Protein AF-A0A1X7N4S5-F1 (afdb_monomer)

Foldseek 3Di:
DDDDDDDDDDDPPPPPPPPPPPPPPQPFADQKFKAAPQQLVVLCVPQVDLVVDDDQKDKQAQVVSPPPPPDPPDPDDPPDPDDDGDRIHMYTSQLSNVSNVVSVPPPDHQVVIDMGGSNPRD

Organism: NCBI:txid536018

Secondary structure (DSSP, 8-state):
--------------------------TTB-SEEEE-HHHHHHHHHHHS-GGG--SSEEEEE-TTT----------------PPPPP-EEEEEHHHHHHHHHHHHSTT---SS-EEEE-TT--

Solvent-accessible surface area (backbone atoms only — not comparable to full-atom values): 7918 Å² total; per-residue (Å²): 135,88,79,90,80,83,81,81,80,80,80,80,78,81,76,77,76,78,71,73,76,75,74,66,84,50,91,40,61,54,47,49,49,32,37,23,58,59,50,49,56,44,45,50,74,74,57,63,52,66,87,78,55,73,70,69,58,43,82,46,78,41,77,86,35,67,71,74,76,70,84,70,88,64,74,86,64,88,66,73,90,72,68,75,59,63,39,68,44,34,34,40,53,44,30,50,55,44,49,50,53,53,73,70,42,93,81,65,74,28,83,83,40,32,77,47,80,34,70,86,38,106

Sequence (122 aa):
MTGIRHLALAAVAATAAFVPAARADCVICANSIVMNEDLADCFLQKYADPAAISGDMVAVDLSRCEKSRSVVLALPEPKAAFEEPDTKFLLSRGQVECLKDKLQSDEIDLDPSARIDLGACR

Nearest PDB structures (foldseek):
  1h5w-assembly1_A  TM=2.057E-01  e=7.166E+00  Salasvirus phi29

Mean predicted aligned error: 13.97 Å

Structure (mmCIF, N/CA/C/O backbone):
data_AF-A0A1X7N4S5-F1
#
_entry.id   AF-A0A1X7N4S5-F1
#
loop_
_atom_site.group_PDB
_atom_site.id
_atom_site.type_symbol
_atom_site.label_atom_id
_atom_site.label_alt_id
_atom_site.label_comp_id
_atom_site.label_asym_id
_atom_site.label_entity_id
_atom_site.label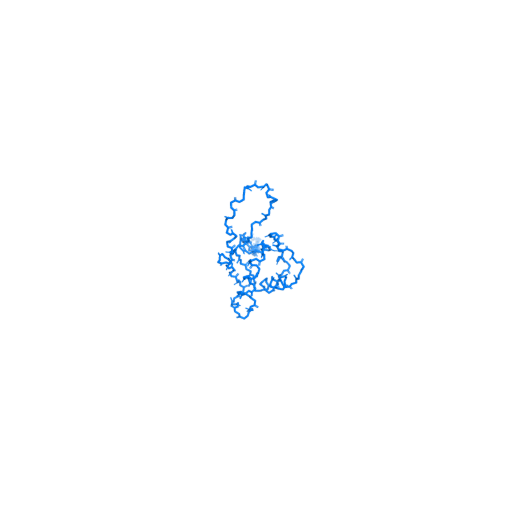_seq_id
_atom_site.pdbx_PDB_ins_code
_atom_site.Cartn_x
_atom_site.Cartn_y
_atom_site.Cartn_z
_atom_site.occupancy
_atom_site.B_iso_or_equiv
_atom_site.auth_seq_id
_atom_site.auth_comp_id
_atom_site.auth_asym_id
_atom_site.auth_atom_id
_atom_site.pdbx_PDB_model_num
ATOM 1 N N . MET A 1 1 ? 80.395 -21.038 -25.676 1.00 39.19 1 MET A N 1
ATOM 2 C CA . MET A 1 1 ? 79.459 -20.098 -26.321 1.00 39.19 1 MET A CA 1
ATOM 3 C C . MET A 1 1 ? 78.066 -20.374 -25.768 1.00 39.19 1 MET A C 1
ATOM 5 O O . MET A 1 1 ? 77.597 -21.497 -25.864 1.00 39.19 1 MET A O 1
ATOM 9 N N . THR A 1 2 ? 77.547 -19.370 -25.059 1.00 43.66 2 THR A N 1
ATOM 10 C CA . THR A 1 2 ? 76.156 -18.964 -24.751 1.00 43.66 2 THR A CA 1
ATOM 11 C C . THR A 1 2 ? 75.038 -19.704 -25.509 1.00 43.66 2 THR A C 1
ATOM 13 O O . THR A 1 2 ? 75.187 -19.960 -26.692 1.00 43.66 2 THR A O 1
ATOM 16 N N . GLY A 1 3 ? 73.854 -20.005 -24.968 1.00 45.59 3 GLY A N 1
ATOM 17 C CA . GLY A 1 3 ? 73.196 -19.617 -23.721 1.00 45.59 3 GLY A CA 1
ATOM 18 C C . GLY A 1 3 ? 71.769 -20.198 -23.698 1.00 45.59 3 GLY A C 1
ATOM 19 O O . GLY A 1 3 ? 71.146 -20.371 -24.744 1.00 45.59 3 GLY A O 1
ATOM 20 N N . ILE A 1 4 ? 71.268 -20.5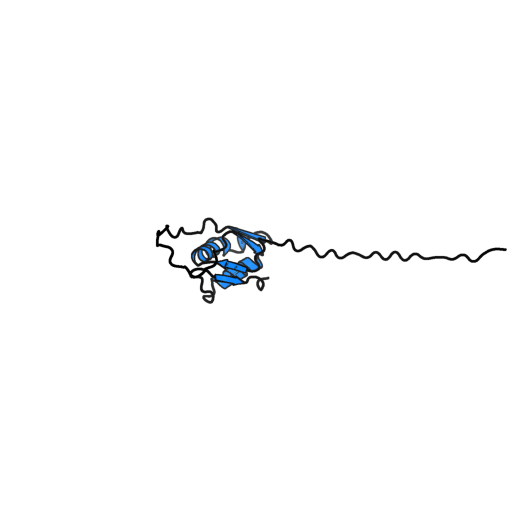29 -22.508 1.00 56.66 4 ILE A N 1
ATOM 21 C CA . ILE A 1 4 ? 69.926 -21.086 -22.293 1.00 56.66 4 ILE A CA 1
ATOM 22 C C . ILE A 1 4 ? 68.921 -19.929 -22.310 1.00 56.66 4 ILE A C 1
ATOM 24 O O . ILE A 1 4 ? 68.986 -19.024 -21.479 1.00 56.66 4 ILE A O 1
ATOM 28 N N . ARG A 1 5 ? 68.011 -19.928 -23.288 1.00 52.22 5 ARG A N 1
ATOM 29 C CA . ARG A 1 5 ? 66.931 -18.940 -23.402 1.00 52.22 5 ARG A CA 1
ATOM 30 C C . ARG A 1 5 ? 65.715 -19.425 -22.618 1.00 52.22 5 ARG A C 1
ATOM 32 O O . ARG A 1 5 ? 64.987 -20.302 -23.071 1.00 52.22 5 ARG A O 1
ATOM 39 N N . HIS A 1 6 ? 65.506 -18.835 -21.447 1.00 44.09 6 HIS A N 1
ATOM 40 C CA . HIS A 1 6 ? 64.269 -18.958 -20.683 1.00 44.09 6 HIS A CA 1
ATOM 41 C C . HIS A 1 6 ? 63.122 -18.270 -21.441 1.00 44.09 6 HIS A C 1
ATOM 43 O O . HIS A 1 6 ? 63.126 -17.053 -21.606 1.00 44.09 6 HIS A O 1
ATOM 49 N N . LEU A 1 7 ? 62.141 -19.046 -21.903 1.00 50.50 7 LEU A N 1
ATOM 50 C CA . LEU A 1 7 ? 60.847 -18.538 -22.363 1.00 50.50 7 LEU A CA 1
ATOM 51 C C . LEU A 1 7 ? 59.888 -18.556 -21.170 1.00 50.50 7 LEU A C 1
ATOM 53 O O . LEU A 1 7 ? 59.265 -19.569 -20.867 1.00 50.50 7 LEU A O 1
ATOM 57 N N . ALA A 1 8 ? 59.817 -17.432 -20.460 1.00 52.44 8 ALA A N 1
ATOM 58 C CA . ALA A 1 8 ? 58.791 -17.187 -19.459 1.00 52.44 8 ALA A CA 1
ATOM 59 C C . ALA A 1 8 ? 57.483 -16.820 -20.179 1.00 52.44 8 ALA A C 1
ATOM 61 O O . ALA A 1 8 ? 57.341 -15.706 -20.680 1.00 52.44 8 ALA A O 1
ATOM 62 N N . LEU A 1 9 ? 56.533 -17.756 -20.260 1.00 53.00 9 LEU A N 1
ATOM 63 C CA . LEU A 1 9 ? 55.149 -17.425 -20.601 1.00 53.00 9 LEU A CA 1
ATOM 64 C C . LEU A 1 9 ? 54.485 -16.806 -19.366 1.00 53.00 9 LEU A C 1
ATOM 66 O O . LEU A 1 9 ? 54.211 -17.492 -18.384 1.00 53.00 9 LEU A O 1
ATOM 70 N N . ALA A 1 10 ? 54.235 -15.500 -19.419 1.00 55.59 10 ALA A N 1
ATOM 71 C CA . ALA A 1 10 ? 53.422 -14.800 -18.436 1.00 55.59 10 ALA A CA 1
ATOM 72 C C . ALA A 1 10 ? 51.942 -15.170 -18.640 1.00 55.59 10 ALA A C 1
ATOM 74 O O . ALA A 1 10 ? 51.321 -14.768 -19.623 1.00 55.59 10 ALA A O 1
ATOM 75 N N . ALA A 1 11 ? 51.377 -15.944 -17.714 1.00 55.81 11 ALA A N 1
ATOM 76 C CA . ALA A 1 11 ? 49.940 -16.164 -17.630 1.00 55.81 11 ALA A CA 1
ATOM 77 C C . ALA A 1 11 ? 49.283 -14.912 -17.027 1.00 55.81 11 ALA A C 1
ATOM 79 O O . ALA A 1 11 ? 49.360 -14.676 -15.822 1.00 55.81 11 ALA A O 1
ATOM 80 N N . VAL A 1 12 ? 48.656 -14.086 -17.867 1.00 60.09 12 VAL A N 1
ATOM 81 C CA . VAL A 1 12 ? 47.808 -12.979 -17.407 1.00 60.09 12 VAL A CA 1
ATOM 82 C C . VAL A 1 12 ? 46.474 -13.577 -16.964 1.00 60.09 12 VAL A C 1
ATOM 84 O O . VAL A 1 12 ? 45.580 -13.811 -17.774 1.00 60.09 12 VAL A O 1
ATOM 87 N N . ALA A 1 13 ? 46.353 -13.875 -15.672 1.00 59.31 13 ALA A N 1
ATOM 88 C CA . ALA A 1 13 ? 45.076 -14.203 -15.057 1.00 59.31 13 ALA A CA 1
ATOM 89 C C . ALA A 1 13 ? 44.239 -12.919 -14.972 1.00 59.31 13 ALA A C 1
ATOM 91 O O . ALA A 1 13 ? 44.415 -12.106 -14.067 1.00 59.31 13 ALA A O 1
ATOM 92 N N . ALA A 1 14 ? 43.347 -12.715 -15.943 1.00 59.16 14 ALA A N 1
ATOM 93 C CA . ALA A 1 14 ? 42.305 -11.704 -15.855 1.00 59.16 14 ALA A CA 1
ATOM 94 C C . ALA A 1 14 ? 41.279 -12.162 -14.809 1.00 59.16 14 ALA A C 1
ATOM 96 O O . ALA A 1 14 ? 40.320 -12.869 -15.113 1.00 59.16 14 ALA A O 1
ATOM 97 N N . THR A 1 15 ? 41.507 -11.799 -13.550 1.00 60.25 15 THR A N 1
ATOM 98 C CA . THR A 1 15 ? 40.500 -11.899 -12.498 1.00 60.25 15 THR A CA 1
ATOM 99 C C . THR A 1 15 ? 39.389 -10.905 -12.817 1.00 60.25 15 THR A C 1
ATOM 101 O O . THR A 1 15 ? 39.473 -9.720 -12.502 1.00 60.25 15 THR A O 1
ATOM 104 N N . ALA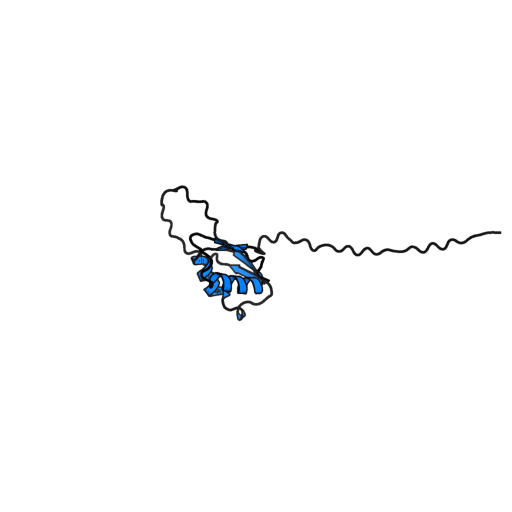 A 1 16 ? 38.335 -11.387 -13.478 1.00 57.38 16 ALA A N 1
ATOM 105 C CA . ALA A 1 16 ? 37.066 -10.681 -13.539 1.00 57.38 16 ALA A CA 1
ATOM 106 C C . ALA A 1 16 ? 36.554 -10.548 -12.101 1.00 57.38 16 ALA A C 1
ATOM 108 O O . ALA A 1 16 ? 36.025 -11.495 -11.518 1.00 57.38 16 ALA A O 1
ATOM 109 N N . ALA A 1 17 ? 36.790 -9.385 -11.497 1.00 51.66 17 ALA A N 1
ATOM 110 C CA . ALA A 1 17 ? 36.166 -9.022 -10.244 1.00 51.66 17 ALA A CA 1
ATOM 111 C C . ALA A 1 17 ? 34.657 -8.968 -10.501 1.00 51.66 17 ALA A C 1
ATOM 113 O O . ALA A 1 17 ? 34.152 -8.029 -11.114 1.00 51.66 17 ALA A O 1
ATOM 114 N N . PHE A 1 18 ? 33.941 -10.005 -10.066 1.00 54.97 18 PHE A N 1
ATOM 115 C CA . PHE A 1 18 ? 32.508 -9.915 -9.845 1.00 54.97 18 PHE A CA 1
ATOM 116 C C . PHE A 1 18 ? 32.317 -8.846 -8.777 1.00 54.97 18 PHE A C 1
ATOM 118 O O . PHE A 1 18 ? 32.488 -9.107 -7.589 1.00 54.97 18 PHE A O 1
ATOM 125 N N . VAL A 1 19 ? 32.040 -7.618 -9.206 1.00 57.22 19 VAL A N 1
ATOM 126 C CA . VAL A 1 19 ? 31.534 -6.590 -8.309 1.00 57.22 19 VAL A CA 1
ATOM 127 C C . VAL A 1 19 ? 30.143 -7.082 -7.915 1.00 57.22 19 VAL A C 1
ATOM 129 O O . VAL A 1 19 ? 29.281 -7.163 -8.796 1.00 57.22 19 VAL A O 1
ATOM 132 N N . PRO A 1 20 ? 29.888 -7.478 -6.652 1.00 50.56 20 PRO A N 1
ATOM 133 C CA . PRO A 1 20 ? 28.510 -7.621 -6.225 1.00 50.56 20 PRO A CA 1
ATOM 134 C C . PRO A 1 20 ? 27.896 -6.241 -6.437 1.00 50.56 20 PRO A C 1
ATOM 136 O O . PRO A 1 20 ? 28.427 -5.255 -5.924 1.00 50.56 20 PRO A O 1
ATOM 139 N N . ALA A 1 21 ? 26.845 -6.150 -7.255 1.00 50.59 21 ALA A N 1
ATOM 140 C CA . ALA A 1 21 ? 26.069 -4.927 -7.346 1.00 50.59 21 ALA A CA 1
ATOM 141 C C . ALA A 1 21 ? 25.729 -4.552 -5.907 1.00 50.59 21 ALA A C 1
ATOM 143 O O . ALA A 1 21 ? 25.047 -5.317 -5.219 1.00 50.59 21 ALA A O 1
ATOM 144 N N . ALA A 1 22 ? 26.313 -3.451 -5.427 1.00 45.22 22 ALA A N 1
ATOM 145 C CA . ALA A 1 22 ? 25.990 -2.913 -4.129 1.00 45.22 22 ALA A CA 1
ATOM 146 C C . ALA A 1 22 ? 24.469 -2.806 -4.127 1.00 45.22 22 ALA A C 1
ATOM 148 O O . ALA A 1 22 ? 23.895 -2.078 -4.941 1.00 45.22 22 ALA A O 1
ATOM 149 N N . ARG A 1 23 ? 23.816 -3.620 -3.293 1.00 46.22 23 ARG A N 1
ATOM 150 C CA . ARG A 1 23 ? 22.432 -3.374 -2.931 1.00 46.22 23 ARG A CA 1
ATOM 151 C C . ARG A 1 23 ? 22.499 -1.997 -2.309 1.00 46.22 23 ARG A C 1
ATOM 153 O O . ARG A 1 23 ? 22.975 -1.869 -1.188 1.00 46.22 23 ARG A O 1
ATOM 160 N N . ALA A 1 24 ? 22.153 -0.973 -3.085 1.00 42.69 24 ALA A N 1
ATOM 161 C CA . ALA A 1 24 ? 21.769 0.293 -2.506 1.00 42.69 24 ALA A CA 1
ATOM 162 C C . ALA A 1 24 ? 20.826 -0.090 -1.371 1.00 42.69 24 ALA A C 1
ATOM 164 O O . ALA A 1 24 ? 19.898 -0.870 -1.614 1.00 42.69 24 ALA A O 1
ATOM 165 N N . ASP A 1 25 ? 21.128 0.338 -0.149 1.00 41.81 25 ASP A N 1
ATOM 166 C CA . ASP A 1 25 ? 20.177 0.268 0.946 1.00 41.81 25 ASP A CA 1
ATOM 167 C C . ASP A 1 25 ? 18.939 1.001 0.445 1.00 41.81 25 ASP A C 1
ATOM 169 O O . ASP A 1 25 ? 18.881 2.230 0.376 1.00 41.81 25 ASP A O 1
ATOM 173 N N . CYS A 1 26 ? 18.014 0.226 -0.106 1.00 51.97 26 CYS A N 1
ATOM 174 C CA . CYS A 1 26 ? 16.915 0.755 -0.866 1.00 51.97 26 CYS A CA 1
ATOM 175 C C . CYS A 1 26 ? 15.883 1.112 0.184 1.00 51.97 26 CYS A C 1
ATOM 177 O O . CYS A 1 26 ? 15.014 0.313 0.507 1.00 51.97 26 CYS A O 1
ATOM 179 N N . VAL A 1 27 ? 16.018 2.322 0.726 1.00 47.09 27 VAL A N 1
ATOM 180 C CA . VAL A 1 27 ? 15.110 2.927 1.713 1.00 47.09 27 VAL A CA 1
ATOM 181 C C . VAL A 1 27 ? 13.646 2.866 1.244 1.00 47.09 27 VAL A C 1
ATOM 183 O O . VAL A 1 27 ? 12.736 3.009 2.047 1.00 47.09 27 VAL A O 1
ATOM 186 N N . ILE A 1 28 ? 13.412 2.615 -0.051 1.00 54.59 28 ILE A N 1
ATOM 187 C CA . ILE A 1 28 ? 12.097 2.598 -0.683 1.00 54.59 28 ILE A CA 1
ATOM 188 C C . ILE A 1 28 ? 11.761 1.231 -1.340 1.00 54.59 28 ILE A C 1
ATOM 190 O O . ILE A 1 28 ? 10.601 1.006 -1.662 1.00 54.59 28 ILE A O 1
ATOM 194 N N . CYS A 1 29 ? 12.696 0.277 -1.489 1.00 62.81 29 CYS A N 1
ATOM 195 C CA . CYS A 1 29 ? 12.359 -1.089 -1.938 1.00 62.81 29 CYS A CA 1
ATOM 196 C C . CYS A 1 29 ? 11.870 -1.881 -0.725 1.00 62.81 29 CYS A C 1
ATOM 198 O O . CYS A 1 29 ? 12.647 -2.553 -0.041 1.00 62.81 29 CYS A O 1
ATOM 200 N N . ALA A 1 30 ? 10.591 -1.740 -0.409 1.00 65.88 30 ALA A N 1
ATOM 201 C CA . ALA A 1 30 ? 10.047 -2.286 0.816 1.00 65.88 30 ALA A CA 1
ATOM 202 C C . ALA A 1 30 ? 9.944 -3.817 0.722 1.00 65.88 30 ALA A C 1
ATOM 204 O O . ALA A 1 30 ? 9.114 -4.362 -0.001 1.00 65.88 30 ALA A O 1
ATOM 205 N N . ASN A 1 31 ? 10.775 -4.527 1.491 1.00 85.62 31 ASN A N 1
ATOM 206 C CA . ASN A 1 31 ? 10.515 -5.937 1.807 1.00 85.62 31 ASN A CA 1
ATOM 207 C C . ASN A 1 31 ? 9.356 -6.074 2.796 1.00 85.62 31 ASN A C 1
ATOM 209 O O . ASN A 1 31 ? 8.832 -7.159 2.966 1.00 85.62 31 ASN A O 1
ATOM 213 N N . SER A 1 32 ? 8.957 -4.990 3.453 1.00 89.31 32 SER A N 1
ATOM 214 C CA . SER A 1 32 ? 7.774 -4.936 4.299 1.00 89.31 32 SER A CA 1
ATOM 215 C C . SER A 1 32 ? 7.288 -3.501 4.402 1.00 89.31 32 SER A C 1
ATOM 217 O O . SER A 1 32 ? 8.131 -2.603 4.412 1.00 89.31 32 SER A O 1
ATOM 219 N N . ILE A 1 33 ? 5.989 -3.307 4.570 1.00 91.56 33 ILE A N 1
ATOM 220 C CA . ILE A 1 33 ? 5.367 -1.994 4.778 1.00 91.56 33 ILE A CA 1
ATOM 221 C C . ILE A 1 33 ? 4.463 -2.024 6.003 1.00 91.56 33 ILE A C 1
ATOM 223 O O . ILE A 1 33 ? 3.953 -3.082 6.363 1.00 91.56 33 ILE A O 1
ATOM 227 N N . VAL A 1 34 ? 4.240 -0.876 6.620 1.00 92.75 34 VAL A N 1
ATOM 228 C CA . VAL A 1 34 ? 3.242 -0.676 7.667 1.00 92.75 34 VAL A CA 1
ATOM 229 C C . VAL A 1 34 ? 1.988 -0.105 7.019 1.00 92.75 34 VAL A C 1
ATOM 231 O O . VAL A 1 34 ? 2.048 0.893 6.307 1.00 92.75 34 VAL A O 1
ATOM 234 N N . MET A 1 35 ? 0.846 -0.742 7.237 1.00 91.94 35 MET A N 1
ATOM 235 C CA . MET A 1 35 ? -0.422 -0.395 6.600 1.00 91.94 35 MET A CA 1
ATOM 236 C C . MET A 1 35 ? -1.519 -0.281 7.654 1.00 91.94 35 MET A C 1
ATOM 238 O O . MET A 1 35 ? -1.455 -0.940 8.687 1.00 91.94 35 MET A O 1
ATOM 242 N N . ASN A 1 36 ? -2.536 0.530 7.382 1.00 93.00 36 ASN A N 1
ATOM 243 C CA . ASN A 1 36 ? -3.796 0.532 8.120 1.00 93.00 36 ASN A CA 1
ATOM 244 C C . ASN A 1 36 ? -4.972 0.381 7.143 1.00 93.00 36 ASN A C 1
ATOM 246 O O . ASN A 1 36 ? -4.774 0.382 5.926 1.00 93.00 36 ASN A O 1
ATOM 250 N N . GLU A 1 37 ? -6.191 0.289 7.668 1.00 92.25 37 GLU A N 1
ATOM 251 C CA . GLU A 1 37 ? -7.403 0.125 6.854 1.00 92.25 37 GLU A CA 1
ATOM 252 C C . GLU A 1 37 ? -7.588 1.252 5.821 1.00 92.25 37 GLU A C 1
ATOM 254 O O . GLU A 1 37 ? -7.821 0.989 4.643 1.00 92.25 37 GLU A O 1
ATOM 259 N N . ASP A 1 38 ? -7.403 2.517 6.221 1.00 91.38 38 ASP A N 1
ATOM 260 C CA . ASP A 1 38 ? -7.598 3.669 5.329 1.00 91.38 38 ASP A CA 1
ATOM 261 C C . ASP A 1 38 ? -6.628 3.664 4.134 1.00 91.38 38 ASP A C 1
ATOM 263 O O . ASP A 1 38 ? -7.008 3.970 2.996 1.00 91.38 38 ASP A O 1
ATOM 267 N N . LEU A 1 39 ? -5.361 3.328 4.385 1.00 93.31 39 LEU A N 1
ATOM 268 C CA . LEU A 1 39 ? -4.341 3.245 3.347 1.00 93.31 39 LEU A CA 1
ATOM 269 C C . LEU A 1 39 ? -4.532 1.996 2.476 1.00 93.31 39 LEU A C 1
ATOM 271 O O . LEU A 1 39 ? -4.349 2.096 1.260 1.00 93.31 39 LEU A O 1
ATOM 275 N N . ALA A 1 40 ? -4.961 0.867 3.050 1.00 94.00 40 ALA A N 1
ATOM 276 C CA . ALA A 1 40 ? -5.276 -0.357 2.313 1.00 94.00 40 ALA A CA 1
ATOM 277 C C . ALA A 1 40 ? -6.424 -0.140 1.317 1.00 94.00 40 ALA A C 1
ATOM 279 O O . ALA A 1 40 ? -6.273 -0.423 0.126 1.00 94.00 40 ALA A O 1
ATOM 280 N N . ASP A 1 41 ? -7.526 0.467 1.761 1.00 93.06 41 ASP A N 1
ATOM 281 C CA . ASP A 1 41 ? -8.657 0.822 0.900 1.00 93.06 41 ASP A CA 1
ATOM 282 C C . ASP A 1 41 ? -8.232 1.740 -0.248 1.00 93.06 41 ASP A C 1
ATOM 284 O O . ASP A 1 41 ? -8.665 1.592 -1.396 1.00 93.06 41 ASP A O 1
ATOM 288 N N . CYS A 1 42 ? -7.384 2.728 0.042 1.00 92.69 42 CYS A N 1
ATOM 289 C CA . CYS A 1 42 ? -6.908 3.647 -0.983 1.00 92.69 42 CYS A CA 1
ATOM 290 C C . CYS A 1 42 ? -5.949 2.973 -1.966 1.00 92.69 42 CYS A C 1
ATOM 292 O O . CYS A 1 42 ? -5.971 3.279 -3.162 1.00 92.69 42 CYS A O 1
ATOM 294 N N . PHE A 1 43 ? -5.114 2.056 -1.473 1.00 93.56 43 PHE A N 1
ATOM 295 C CA . PHE A 1 43 ? -4.234 1.255 -2.306 1.00 93.56 43 PHE A CA 1
ATOM 296 C C . PHE A 1 43 ? -5.049 0.408 -3.286 1.00 93.56 43 PHE A C 1
ATOM 298 O O . PHE A 1 43 ? -4.817 0.489 -4.492 1.00 93.56 43 PHE A O 1
ATOM 305 N N . LEU A 1 44 ? -6.054 -0.325 -2.800 1.00 93.38 44 LEU A N 1
ATOM 306 C CA . LEU A 1 44 ? -6.925 -1.147 -3.642 1.00 93.38 44 LEU A CA 1
ATOM 307 C C . LEU A 1 44 ? -7.691 -0.296 -4.666 1.00 93.38 44 LEU A C 1
ATOM 309 O O . LEU A 1 44 ? -7.796 -0.675 -5.826 1.00 93.38 44 LEU A O 1
ATOM 313 N N . GLN A 1 45 ? -8.149 0.903 -4.309 1.00 91.00 45 GLN A N 1
ATOM 314 C CA . GLN A 1 45 ? -8.814 1.786 -5.277 1.00 91.00 45 GLN A CA 1
ATOM 315 C C . GLN A 1 45 ? -7.886 2.301 -6.387 1.00 91.00 45 GLN A C 1
ATOM 317 O O . GLN A 1 45 ? -8.332 2.489 -7.518 1.00 91.00 45 GLN A O 1
ATOM 322 N N . LYS A 1 46 ? -6.612 2.569 -6.077 1.00 89.12 46 LYS A N 1
ATOM 323 C CA . LYS A 1 46 ? -5.665 3.189 -7.020 1.00 89.12 46 LYS A CA 1
ATOM 324 C C . LYS A 1 46 ? -4.845 2.191 -7.832 1.00 89.12 46 LYS A C 1
ATOM 326 O O . LYS A 1 46 ? -4.472 2.511 -8.957 1.00 89.12 46 LYS A O 1
ATOM 331 N N . TYR A 1 47 ? -4.536 1.030 -7.260 1.00 88.88 47 TYR A N 1
ATOM 332 C CA . TYR A 1 47 ? -3.549 0.091 -7.802 1.00 88.88 47 TYR A CA 1
ATOM 333 C C . TYR A 1 47 ? -4.103 -1.326 -8.021 1.00 88.88 47 TYR A C 1
ATOM 335 O O . TYR A 1 47 ? -3.344 -2.202 -8.425 1.00 88.88 47 TYR A O 1
ATOM 343 N N . ALA A 1 48 ? -5.402 -1.585 -7.799 1.00 76.69 48 ALA A N 1
ATOM 344 C CA . ALA A 1 48 ? -5.968 -2.920 -8.040 1.00 76.69 48 ALA A CA 1
ATOM 345 C C . ALA A 1 48 ? -6.026 -3.326 -9.519 1.00 76.69 48 ALA A C 1
ATOM 347 O O . ALA A 1 48 ? -6.194 -4.514 -9.794 1.00 76.69 48 ALA A O 1
ATOM 348 N N . ASP A 1 49 ? -5.894 -2.383 -10.458 1.00 76.88 49 ASP A N 1
ATOM 349 C CA . ASP A 1 49 ? -5.782 -2.701 -11.881 1.00 76.88 49 ASP A CA 1
ATOM 350 C C . ASP A 1 49 ? -4.302 -2.859 -12.287 1.00 76.88 49 ASP A C 1
ATOM 352 O O . ASP A 1 49 ? -3.611 -1.855 -12.490 1.00 76.88 49 ASP A O 1
ATOM 356 N N . PRO A 1 50 ? -3.790 -4.094 -12.450 1.00 62.38 50 PRO A N 1
ATOM 357 C CA . PRO A 1 50 ? -2.406 -4.323 -12.855 1.00 62.38 50 PRO A CA 1
ATOM 358 C C . PRO A 1 50 ? -2.111 -3.807 -14.272 1.00 62.38 50 PRO A C 1
ATOM 360 O O . PRO A 1 50 ? -0.951 -3.533 -14.585 1.00 62.38 50 PRO A O 1
ATOM 363 N N . ALA A 1 51 ? -3.127 -3.615 -15.126 1.00 66.19 51 ALA A N 1
ATOM 364 C CA . ALA A 1 51 ? -2.945 -3.026 -16.453 1.00 66.19 51 ALA A CA 1
ATOM 365 C C . ALA A 1 51 ? -2.650 -1.518 -16.388 1.00 66.19 51 ALA A C 1
ATOM 367 O O . ALA A 1 51 ? -1.994 -0.980 -17.283 1.00 66.19 51 ALA A O 1
ATOM 368 N N . ALA A 1 52 ? -3.071 -0.844 -15.313 1.00 66.31 52 ALA A N 1
ATOM 369 C CA . ALA A 1 52 ? -2.739 0.555 -15.051 1.00 66.31 52 ALA A CA 1
ATOM 370 C C . ALA A 1 52 ? -1.283 0.741 -14.579 1.00 66.31 52 ALA A C 1
ATOM 372 O O . ALA A 1 52 ? -0.786 1.866 -14.503 1.00 66.31 52 ALA A O 1
ATOM 373 N N . ILE A 1 53 ? -0.578 -0.356 -14.284 1.00 73.25 53 ILE A N 1
ATOM 374 C CA . ILE A 1 53 ? 0.771 -0.354 -13.729 1.00 73.25 53 ILE A CA 1
ATOM 375 C C . ILE A 1 53 ? 1.797 -0.629 -14.835 1.00 73.25 53 ILE A C 1
ATOM 377 O O . ILE A 1 53 ? 2.139 -1.773 -15.154 1.00 73.25 53 ILE A O 1
ATOM 381 N N . SER A 1 54 ? 2.344 0.439 -15.413 1.00 67.56 54 SER A N 1
ATOM 382 C CA . SER A 1 54 ? 3.430 0.361 -16.397 1.00 67.56 54 SER A CA 1
ATOM 383 C C . SER A 1 54 ? 4.813 0.317 -15.736 1.00 67.56 54 SER A C 1
ATOM 385 O O . SER A 1 54 ? 5.081 1.104 -14.833 1.00 67.56 54 SER A O 1
ATOM 387 N N . GLY A 1 55 ? 5.718 -0.523 -16.250 1.00 75.19 55 GLY A N 1
ATOM 388 C CA . GLY A 1 55 ? 7.104 -0.639 -15.766 1.00 75.19 55 GLY A CA 1
ATOM 389 C C . GLY A 1 55 ? 7.319 -1.745 -14.728 1.00 75.19 55 GLY A C 1
ATOM 390 O O . GLY A 1 55 ? 6.365 -2.383 -14.289 1.00 75.19 55 GLY A O 1
ATOM 391 N N . ASP A 1 56 ? 8.581 -2.010 -14.386 1.00 80.75 56 ASP A N 1
ATOM 392 C CA . ASP A 1 56 ? 8.963 -3.094 -13.462 1.00 80.75 56 ASP A CA 1
ATOM 393 C C . ASP A 1 56 ? 8.870 -2.682 -11.985 1.00 80.75 56 ASP A C 1
ATOM 395 O O . ASP A 1 56 ? 8.787 -3.537 -11.104 1.00 80.75 56 ASP A O 1
ATOM 399 N N . MET A 1 57 ? 8.854 -1.371 -11.727 1.00 85.25 57 MET A N 1
ATOM 400 C CA . MET A 1 57 ? 8.777 -0.750 -10.407 1.00 85.25 57 MET A CA 1
ATOM 401 C C . MET A 1 57 ? 7.639 0.269 -10.368 1.00 85.25 57 MET A C 1
ATOM 403 O O . MET A 1 57 ? 7.420 1.008 -11.327 1.00 85.25 57 MET A O 1
ATOM 407 N N . VAL A 1 58 ? 6.957 0.340 -9.230 1.00 87.25 58 VAL A N 1
ATOM 408 C CA . VAL A 1 58 ? 5.742 1.123 -9.011 1.00 87.25 58 VAL A CA 1
ATOM 409 C C . VAL A 1 58 ? 5.955 2.031 -7.816 1.00 87.25 58 VAL A C 1
ATOM 411 O O . VAL A 1 58 ? 6.173 1.550 -6.705 1.00 87.25 58 VAL A O 1
ATOM 414 N N . ALA A 1 59 ? 5.897 3.343 -8.042 1.00 89.56 59 ALA A N 1
ATOM 415 C CA . ALA A 1 59 ? 5.906 4.334 -6.972 1.00 89.56 59 ALA A CA 1
ATOM 416 C C . ALA A 1 59 ? 4.503 4.455 -6.386 1.00 89.56 59 ALA A C 1
ATOM 418 O O . ALA A 1 59 ? 3.596 4.986 -7.027 1.00 89.56 59 ALA A O 1
ATOM 419 N N . VAL A 1 60 ? 4.339 3.954 -5.168 1.00 89.50 60 VAL A N 1
ATOM 420 C CA . VAL A 1 60 ? 3.082 4.010 -4.436 1.00 89.50 60 VAL A CA 1
ATOM 421 C C . VAL A 1 60 ? 3.092 5.265 -3.569 1.00 89.50 60 VAL A C 1
ATOM 423 O O . VAL A 1 60 ? 3.918 5.396 -2.669 1.00 89.50 60 VAL A O 1
ATOM 426 N N . ASP A 1 61 ? 2.183 6.201 -3.856 1.00 91.19 61 ASP A N 1
ATOM 427 C CA . ASP A 1 61 ? 1.942 7.397 -3.038 1.00 91.19 61 ASP A CA 1
ATOM 428 C C . ASP A 1 61 ? 0.506 7.401 -2.486 1.00 91.19 61 ASP A C 1
ATOM 430 O O . ASP A 1 61 ? -0.483 7.598 -3.210 1.00 91.19 61 ASP A O 1
ATOM 434 N N . LEU A 1 62 ? 0.414 7.189 -1.176 1.00 91.12 62 LEU A N 1
ATOM 435 C CA . LEU A 1 62 ? -0.804 7.199 -0.376 1.00 91.12 62 LEU A CA 1
ATOM 436 C C . LEU A 1 62 ? -0.892 8.424 0.548 1.00 91.12 62 LEU A C 1
ATOM 438 O O . LEU A 1 62 ? -1.821 8.524 1.338 1.00 91.12 62 LEU A O 1
ATOM 442 N N . SER A 1 63 ? -0.009 9.418 0.420 1.00 88.75 63 SER A N 1
ATOM 443 C CA . SER A 1 63 ? -0.037 10.633 1.262 1.00 88.75 63 SER A CA 1
ATOM 444 C C . SER A 1 63 ? -1.317 11.469 1.121 1.00 88.75 63 SER A C 1
ATOM 446 O O . SER A 1 63 ? -1.609 12.339 1.933 1.00 88.75 63 SER A O 1
ATOM 448 N N . ARG A 1 64 ? -2.105 11.223 0.067 1.00 85.75 64 ARG A N 1
ATOM 449 C CA . ARG A 1 64 ? -3.435 11.824 -0.146 1.00 85.75 64 ARG A CA 1
ATOM 450 C C . ARG A 1 64 ? -4.589 10.953 0.358 1.00 85.75 64 ARG A C 1
ATOM 452 O O . ARG A 1 64 ? -5.739 11.338 0.186 1.00 85.75 64 ARG A O 1
ATOM 459 N N . CYS A 1 65 ? -4.280 9.774 0.885 1.00 85.25 65 CYS A N 1
ATOM 460 C CA . CYS A 1 65 ? -5.231 8.769 1.345 1.00 85.25 65 CYS A CA 1
ATOM 461 C C . CYS A 1 65 ? -5.411 8.777 2.858 1.00 85.25 65 CYS A C 1
ATOM 463 O O . CYS A 1 65 ? -6.375 8.192 3.339 1.00 85.25 65 CYS A O 1
ATOM 465 N N . GLU A 1 66 ? -4.505 9.424 3.595 1.00 70.31 66 GLU A N 1
ATOM 466 C CA . GLU A 1 66 ? -4.668 9.631 5.026 1.00 70.31 66 GLU A CA 1
ATOM 467 C C . GLU A 1 66 ? -5.975 10.386 5.255 1.00 70.31 66 GLU A C 1
ATOM 469 O O . GLU A 1 66 ? -6.075 11.600 5.046 1.00 70.31 66 GLU A O 1
ATOM 474 N N . LYS A 1 67 ? -7.014 9.658 5.671 1.00 66.38 67 LYS A N 1
ATOM 475 C CA . LYS A 1 67 ? -8.166 10.302 6.270 1.00 66.38 67 LYS A CA 1
ATOM 476 C C . LYS A 1 67 ? -7.637 10.868 7.567 1.00 66.38 67 LYS A C 1
ATOM 478 O O . LYS A 1 67 ? -7.204 10.135 8.455 1.00 66.38 67 LYS A O 1
ATOM 483 N N . SER A 1 68 ? -7.618 12.190 7.654 1.00 52.44 68 SER A N 1
ATOM 484 C CA . SER A 1 68 ? -7.369 12.868 8.908 1.00 52.44 68 SER A CA 1
ATOM 485 C C . SER A 1 68 ? -8.359 12.288 9.912 1.00 52.44 68 SER A C 1
ATOM 487 O O . SER A 1 68 ? -9.552 12.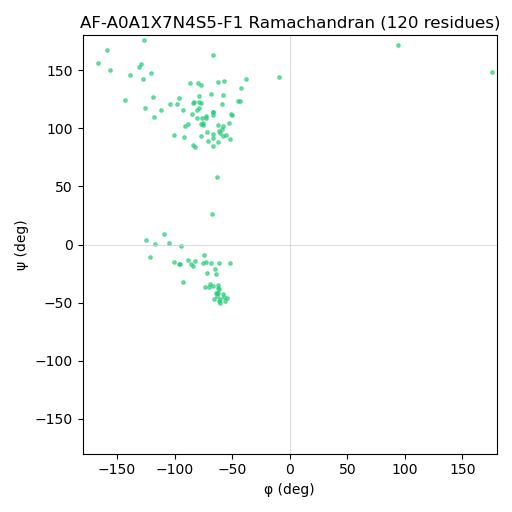599 9.874 1.00 52.44 68 SER A O 1
ATOM 489 N N . ARG A 1 69 ? -7.878 11.427 10.823 1.00 55.62 69 ARG A N 1
ATOM 490 C CA . ARG A 1 69 ? -8.544 11.244 12.109 1.00 55.62 69 ARG A CA 1
ATOM 491 C C . ARG A 1 69 ? -8.545 12.649 12.692 1.00 55.62 69 ARG A C 1
ATOM 493 O O . ARG A 1 69 ? -7.521 13.115 13.186 1.00 55.62 69 ARG A O 1
ATOM 500 N N . SER A 1 70 ? -9.642 13.376 12.449 1.00 43.03 70 SER A N 1
ATOM 501 C CA . SER A 1 70 ? -9.845 14.751 12.890 1.00 43.03 70 SER A CA 1
ATOM 502 C C . SER A 1 70 ? -9.354 14.801 14.314 1.00 43.03 70 SER A C 1
ATOM 504 O O . SER A 1 70 ? -9.759 13.946 15.097 1.00 43.03 70 SER A O 1
ATOM 506 N N . VAL A 1 71 ? -8.412 15.703 14.584 1.00 47.97 71 VAL A N 1
ATOM 507 C CA . VAL A 1 71 ? -7.697 15.804 15.852 1.00 47.97 71 VAL A CA 1
ATOM 508 C C . VAL A 1 71 ? -8.720 15.852 16.985 1.00 47.97 71 VAL A C 1
ATOM 510 O O . VAL A 1 71 ? -9.199 16.914 17.371 1.00 47.97 71 VAL A O 1
ATOM 513 N N . VAL A 1 72 ? -9.082 14.691 17.525 1.00 50.81 72 VAL A N 1
ATOM 514 C CA . VAL A 1 72 ? -9.671 14.613 18.843 1.00 50.81 72 VAL A CA 1
ATOM 515 C C . VAL A 1 72 ? -8.465 14.837 19.729 1.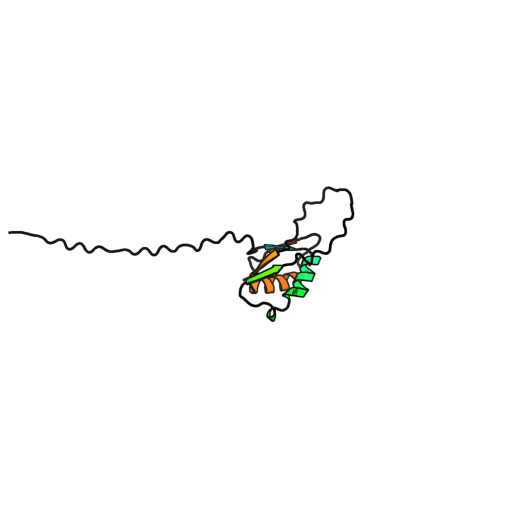00 50.81 72 VAL A C 1
ATOM 517 O O . VAL A 1 72 ? -7.602 13.968 19.846 1.00 50.81 72 VAL A O 1
ATOM 520 N N . LEU A 1 73 ? -8.372 16.044 20.287 1.00 48.50 73 LEU A N 1
ATOM 521 C CA . LEU A 1 73 ? -7.498 16.387 21.405 1.00 48.50 73 LEU A CA 1
ATOM 522 C C . LEU A 1 73 ? -7.926 15.560 22.634 1.00 48.50 73 LEU A C 1
ATOM 524 O O . LEU A 1 73 ? -8.334 16.101 23.655 1.00 48.50 73 LEU A O 1
ATOM 528 N N . ALA A 1 74 ? -7.914 14.234 22.522 1.00 54.69 74 ALA A N 1
ATOM 529 C CA . ALA A 1 74 ? -7.943 13.348 23.660 1.00 54.69 74 ALA A CA 1
ATOM 530 C C . ALA A 1 74 ? -6.516 13.335 24.201 1.00 54.69 74 ALA A C 1
ATOM 532 O O . ALA A 1 74 ? -5.559 13.076 23.467 1.00 54.69 74 ALA A O 1
ATOM 533 N N . LEU A 1 75 ? -6.405 13.708 25.474 1.00 54.91 75 LEU A N 1
ATOM 534 C CA . LEU A 1 75 ? -5.197 13.650 26.289 1.00 54.91 75 LEU A CA 1
ATOM 535 C C . LEU A 1 75 ? -4.387 12.383 25.965 1.00 54.91 75 LEU A C 1
ATOM 537 O O . LEU A 1 75 ? -4.997 11.337 25.733 1.00 54.91 75 LEU A O 1
ATOM 541 N N . PRO A 1 76 ? -3.043 12.447 25.947 1.00 51.84 76 PRO A N 1
ATOM 542 C CA . PRO A 1 76 ? -2.230 11.276 25.680 1.00 51.84 76 PRO A CA 1
ATOM 543 C C . PRO A 1 76 ? -2.396 10.288 26.837 1.00 51.84 76 PRO A C 1
ATOM 545 O O . PRO A 1 76 ? -1.671 10.332 27.828 1.00 51.84 76 PRO A O 1
ATOM 548 N N . GLU A 1 77 ? -3.354 9.374 26.711 1.00 58.41 77 GLU A N 1
ATOM 549 C CA . GLU A 1 77 ? -3.176 8.052 27.286 1.00 58.41 77 GLU A CA 1
ATOM 550 C C . GLU A 1 77 ? -1.888 7.484 26.675 1.00 58.41 77 GLU A C 1
ATOM 552 O O . GLU A 1 77 ? -1.617 7.752 25.496 1.00 58.41 77 GLU A O 1
ATOM 557 N N . PRO A 1 78 ? -1.050 6.772 27.447 1.00 56.56 78 PRO A N 1
ATOM 558 C CA . PRO A 1 78 ? 0.131 6.116 26.911 1.00 56.56 78 PRO A CA 1
ATOM 559 C C . PRO A 1 78 ? -0.338 5.076 25.893 1.00 56.56 78 PRO A C 1
ATOM 561 O O . PRO A 1 78 ? -0.632 3.932 26.231 1.00 56.56 78 PRO A O 1
ATOM 564 N N . LYS A 1 79 ? -0.486 5.513 24.639 1.00 54.72 79 LYS A N 1
ATOM 565 C CA . LYS A 1 79 ? -0.844 4.660 23.519 1.00 54.72 79 LYS A CA 1
ATOM 566 C C . LYS A 1 79 ? 0.226 3.585 23.465 1.00 54.72 79 LYS A C 1
ATOM 568 O O . LYS A 1 79 ? 1.418 3.901 23.465 1.00 54.72 79 LYS A O 1
ATOM 573 N N . ALA A 1 80 ? -0.208 2.329 23.430 1.00 56.84 80 ALA A N 1
ATOM 574 C CA . ALA A 1 80 ? 0.639 1.253 22.951 1.00 56.84 80 ALA A CA 1
ATOM 575 C C . ALA A 1 80 ? 1.366 1.756 21.693 1.00 56.84 80 ALA A C 1
ATOM 577 O O . ALA A 1 80 ? 0.771 2.470 20.882 1.00 56.84 80 ALA A O 1
ATOM 578 N N . ALA A 1 81 ? 2.670 1.503 21.603 1.00 61.41 81 ALA A N 1
ATOM 579 C CA . ALA A 1 81 ? 3.493 1.991 20.507 1.00 61.41 81 ALA A CA 1
ATOM 580 C C . ALA A 1 81 ? 3.060 1.296 19.209 1.00 61.41 81 ALA A C 1
ATOM 582 O O . ALA A 1 81 ? 3.594 0.252 18.849 1.00 61.41 81 ALA A O 1
ATOM 583 N N . PHE A 1 82 ? 2.036 1.837 18.557 1.00 72.56 82 PHE A N 1
ATOM 584 C CA . PHE A 1 82 ? 1.616 1.418 17.231 1.00 72.56 82 PHE A CA 1
ATOM 585 C C . PHE A 1 82 ? 2.543 2.060 16.210 1.00 72.56 82 PHE A C 1
ATOM 587 O O . PHE A 1 82 ? 2.933 3.221 16.357 1.00 72.56 82 PHE A O 1
ATOM 594 N N . GLU A 1 83 ? 2.924 1.283 15.203 1.00 85.44 83 GLU A N 1
ATOM 595 C CA . GLU A 1 83 ? 3.841 1.745 14.174 1.00 85.44 83 GLU A CA 1
ATOM 596 C C . GLU A 1 83 ? 3.108 2.657 13.183 1.00 85.44 83 GLU A C 1
ATOM 598 O O . GLU A 1 83 ? 1.960 2.397 12.814 1.00 85.44 83 GLU A O 1
ATOM 603 N N . GLU A 1 84 ? 3.747 3.756 12.790 1.00 86.12 84 GLU A N 1
ATOM 604 C CA . GLU A 1 84 ? 3.156 4.726 11.869 1.00 86.12 84 GLU A CA 1
ATOM 605 C C . GLU A 1 84 ? 3.017 4.106 10.466 1.00 86.12 84 GLU A C 1
ATOM 607 O O . GLU A 1 84 ? 3.988 3.529 9.973 1.00 86.12 84 GLU A O 1
ATOM 612 N N . PRO A 1 85 ? 1.835 4.184 9.823 1.00 90.94 85 PRO A N 1
ATOM 613 C CA . PRO A 1 85 ? 1.641 3.645 8.481 1.00 90.94 85 PRO A CA 1
ATOM 614 C C . PRO A 1 85 ? 2.528 4.312 7.424 1.00 90.94 85 PRO A C 1
ATOM 616 O O . PRO A 1 85 ? 2.682 5.533 7.384 1.00 90.94 85 PRO A O 1
ATOM 619 N N . ASP A 1 86 ? 3.052 3.505 6.505 1.00 91.44 86 ASP A N 1
ATOM 620 C CA . ASP A 1 86 ? 3.871 3.968 5.396 1.00 91.44 86 ASP A CA 1
ATOM 621 C C . ASP A 1 86 ? 2.994 4.593 4.307 1.00 91.44 86 ASP A C 1
ATOM 623 O O . ASP A 1 86 ? 2.140 3.946 3.699 1.00 91.44 86 ASP A O 1
ATOM 627 N N . THR A 1 87 ? 3.247 5.860 3.988 1.00 91.06 87 THR A N 1
ATOM 628 C CA . THR A 1 87 ? 2.494 6.572 2.943 1.00 91.06 87 THR A CA 1
ATOM 629 C C . THR A 1 87 ? 3.170 6.548 1.579 1.00 91.06 87 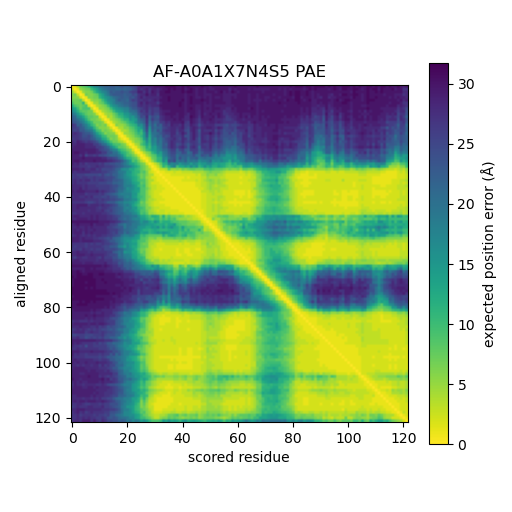THR A C 1
ATOM 631 O O . THR A 1 87 ? 2.523 6.862 0.579 1.00 91.06 87 THR A O 1
ATOM 634 N N . LYS A 1 88 ? 4.468 6.226 1.507 1.00 90.94 88 LYS A N 1
ATOM 635 C CA . LYS A 1 88 ? 5.254 6.264 0.266 1.00 90.94 88 LYS A CA 1
ATOM 636 C C . LYS A 1 88 ? 6.264 5.132 0.208 1.00 90.94 88 LYS A C 1
ATOM 638 O O . LYS A 1 88 ? 7.115 5.027 1.084 1.00 90.94 88 LYS A O 1
ATOM 643 N N . PHE A 1 89 ? 6.209 4.332 -0.850 1.00 90.62 89 PHE A N 1
ATOM 644 C CA . PHE A 1 89 ? 7.104 3.189 -1.041 1.00 90.62 89 PHE A CA 1
ATOM 645 C C . PHE A 1 89 ? 7.187 2.778 -2.522 1.00 90.62 89 PHE A C 1
ATOM 647 O O . PHE A 1 89 ? 6.416 3.251 -3.358 1.00 90.62 89 PHE A O 1
ATOM 654 N N . LEU A 1 90 ? 8.155 1.928 -2.868 1.00 89.31 90 LEU A N 1
ATOM 655 C CA . LEU A 1 90 ? 8.372 1.389 -4.211 1.00 89.31 90 LEU A CA 1
ATOM 656 C C . LEU A 1 90 ? 8.220 -0.123 -4.150 1.00 89.31 90 LEU A C 1
ATOM 658 O O . LEU A 1 90 ? 8.901 -0.790 -3.371 1.00 89.31 90 LEU A O 1
ATOM 662 N N . LEU A 1 91 ? 7.368 -0.653 -5.017 1.00 88.25 91 LEU A N 1
ATOM 663 C CA . LEU A 1 91 ? 7.128 -2.086 -5.150 1.00 88.25 91 LEU A CA 1
ATOM 664 C C . LEU A 1 91 ? 7.463 -2.539 -6.563 1.00 88.25 91 LEU A C 1
ATOM 666 O O . LEU A 1 91 ? 7.261 -1.790 -7.518 1.00 88.25 91 LEU A O 1
ATOM 670 N N . SER A 1 92 ? 7.932 -3.772 -6.718 1.00 87.81 92 SER A N 1
ATOM 671 C CA . SER A 1 92 ? 7.879 -4.423 -8.026 1.00 87.81 92 SER A CA 1
ATOM 672 C C . SER A 1 92 ? 6.422 -4.677 -8.436 1.00 87.81 92 SER A C 1
ATOM 674 O O . SER A 1 92 ? 5.522 -4.689 -7.591 1.00 87.81 92 SER A O 1
ATOM 676 N N . ARG A 1 93 ? 6.165 -4.943 -9.723 1.00 86.44 93 ARG A N 1
ATOM 677 C CA . ARG A 1 93 ? 4.816 -5.353 -10.166 1.00 86.44 93 ARG A CA 1
ATOM 678 C C . ARG A 1 93 ? 4.298 -6.573 -9.384 1.00 86.44 93 ARG A C 1
ATOM 680 O O . ARG A 1 93 ? 3.173 -6.534 -8.896 1.00 86.44 93 ARG A O 1
ATOM 687 N N .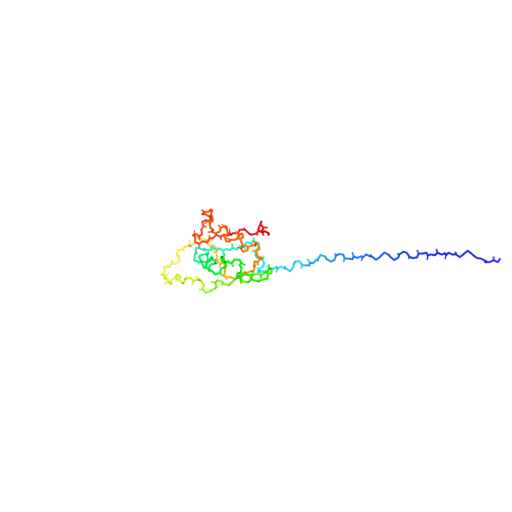 GLY A 1 94 ? 5.129 -7.604 -9.204 1.00 86.88 94 GLY A N 1
ATOM 688 C CA . GLY A 1 94 ? 4.761 -8.805 -8.441 1.00 86.88 94 GLY A CA 1
ATOM 689 C C . GLY A 1 94 ? 4.452 -8.505 -6.971 1.00 86.88 94 GLY A C 1
ATOM 690 O O . GLY A 1 94 ? 3.530 -9.073 -6.390 1.00 86.88 94 GLY A O 1
ATOM 691 N N . GLN A 1 95 ? 5.154 -7.540 -6.371 1.00 90.00 95 GLN A N 1
ATOM 692 C CA . GLN A 1 95 ? 4.855 -7.079 -5.016 1.00 90.00 95 GLN A CA 1
ATOM 693 C C . GLN A 1 95 ? 3.535 -6.305 -4.925 1.00 90.00 95 GLN A C 1
ATOM 695 O O . GLN A 1 95 ? 2.847 -6.437 -3.917 1.00 90.00 95 GLN A O 1
ATOM 700 N N . VAL A 1 96 ? 3.149 -5.538 -5.951 1.00 90.56 96 VAL A N 1
ATOM 701 C CA . VAL A 1 96 ? 1.835 -4.869 -5.984 1.00 90.56 96 VAL A CA 1
ATOM 702 C C . VAL A 1 96 ? 0.701 -5.886 -6.060 1.00 90.56 96 VAL A C 1
ATOM 704 O O . VAL A 1 96 ? -0.252 -5.790 -5.289 1.00 90.56 96 VAL A O 1
ATOM 707 N N . GLU A 1 97 ? 0.815 -6.875 -6.946 1.00 90.06 97 GLU A N 1
ATOM 708 C CA . GLU A 1 97 ? -0.183 -7.942 -7.081 1.00 90.06 97 GLU A CA 1
ATOM 709 C C . GLU A 1 97 ? -0.318 -8.741 -5.780 1.00 90.06 97 GLU A C 1
ATOM 711 O O . GLU A 1 97 ? -1.420 -8.906 -5.264 1.00 90.06 97 GLU A O 1
ATOM 716 N N . CYS A 1 98 ? 0.811 -9.133 -5.190 1.00 91.12 98 CYS A N 1
ATOM 717 C CA . CYS A 1 98 ? 0.845 -9.854 -3.923 1.00 91.12 98 CYS A CA 1
ATOM 718 C C . CYS A 1 98 ? 0.275 -9.038 -2.755 1.00 91.12 98 CYS A C 1
ATOM 720 O O . CYS A 1 98 ? -0.453 -9.576 -1.923 1.00 91.12 98 CYS A O 1
ATOM 722 N N . LEU A 1 99 ? 0.591 -7.739 -2.677 1.00 92.25 99 LEU A N 1
ATOM 723 C CA . LEU A 1 99 ? 0.028 -6.857 -1.656 1.00 92.25 99 LEU A CA 1
ATOM 724 C C . LEU A 1 99 ? -1.489 -6.735 -1.824 1.00 92.25 99 LEU A C 1
ATOM 726 O O . LEU A 1 99 ? -2.209 -6.843 -0.840 1.00 92.25 99 LEU A O 1
ATOM 730 N N . LYS A 1 100 ? -1.980 -6.566 -3.056 1.00 93.19 100 LYS A N 1
ATOM 731 C CA . LYS A 1 100 ? -3.418 -6.547 -3.348 1.00 93.19 100 LYS A CA 1
ATOM 732 C C . LYS A 1 100 ? -4.088 -7.838 -2.861 1.00 93.19 100 LYS A C 1
ATOM 734 O O . LYS A 1 100 ? -5.075 -7.750 -2.142 1.00 93.19 100 LYS A O 1
ATOM 739 N N . ASP A 1 101 ? -3.530 -9.004 -3.182 1.00 92.69 101 ASP A N 1
ATOM 740 C CA . ASP A 1 101 ? -4.097 -10.293 -2.765 1.00 92.69 101 ASP A CA 1
ATOM 741 C C . ASP A 1 101 ? -4.092 -10.456 -1.231 1.00 92.69 101 ASP A C 1
ATOM 743 O O . ASP A 1 101 ? -5.090 -10.876 -0.654 1.00 92.69 101 ASP A O 1
ATOM 747 N N . LYS A 1 102 ? -3.006 -10.051 -0.555 1.00 93.00 102 LYS A N 1
ATOM 748 C CA . LYS A 1 102 ? -2.894 -10.047 0.917 1.00 93.00 102 LYS A CA 1
ATOM 749 C C . LYS A 1 102 ? -3.902 -9.126 1.602 1.00 93.00 102 LYS A C 1
ATOM 751 O O . LYS A 1 102 ? -4.381 -9.457 2.673 1.00 93.00 102 LYS A O 1
ATOM 756 N N . LEU A 1 103 ? -4.190 -7.963 1.017 1.00 93.56 103 LEU A N 1
ATOM 757 C CA . LEU A 1 103 ? -5.179 -7.022 1.555 1.00 93.56 103 LEU A CA 1
ATOM 758 C C . LEU A 1 103 ? -6.623 -7.480 1.306 1.00 93.56 103 LEU A C 1
ATOM 760 O O . LEU A 1 103 ? -7.542 -6.945 1.914 1.00 93.56 103 LEU A O 1
ATOM 764 N N . GLN A 1 104 ? -6.829 -8.431 0.393 1.00 92.06 104 GLN A N 1
ATOM 765 C CA . GLN A 1 104 ? -8.133 -9.023 0.094 1.00 92.06 104 GLN A CA 1
ATOM 766 C C . GLN A 1 104 ? -8.376 -10.342 0.836 1.00 92.06 104 GLN A C 1
ATOM 768 O O . GLN A 1 104 ? -9.521 -10.787 0.896 1.00 92.06 104 GLN A O 1
ATOM 773 N N . SER A 1 105 ? -7.332 -10.984 1.373 1.00 88.25 105 SER A N 1
ATOM 774 C CA . SER A 1 105 ? -7.502 -12.073 2.326 1.00 88.25 105 SER A CA 1
ATOM 775 C C . SER A 1 105 ? -7.713 -11.459 3.708 1.00 88.25 105 SER A C 1
ATOM 777 O O . SER A 1 105 ? -6.888 -10.687 4.182 1.00 88.25 105 SER A O 1
ATOM 779 N N . ASP A 1 106 ? -8.822 -11.775 4.375 1.00 79.56 106 ASP A N 1
ATOM 780 C CA . ASP A 1 106 ? -9.166 -11.249 5.711 1.00 79.56 106 ASP A CA 1
ATOM 781 C C . ASP A 1 106 ? -8.213 -11.759 6.831 1.00 79.56 106 ASP A C 1
ATOM 783 O O . ASP A 1 106 ? -8.593 -11.901 7.991 1.00 79.56 106 ASP A O 1
ATOM 787 N N . GLU A 1 107 ? -6.973 -12.116 6.489 1.00 88.56 107 GLU A N 1
ATOM 788 C CA . GLU A 1 107 ? -5.958 -12.718 7.35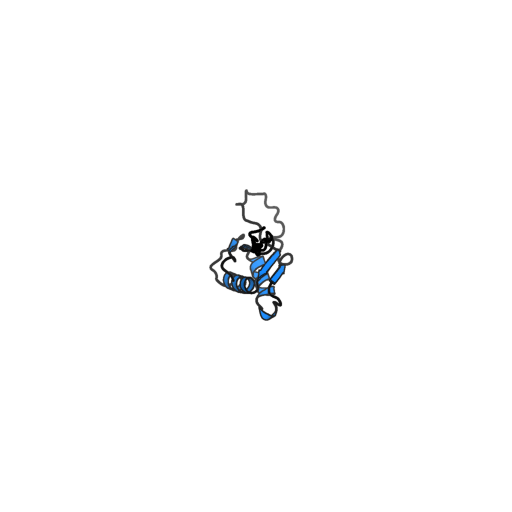5 1.00 88.56 107 GLU A CA 1
ATOM 789 C C . GLU A 1 107 ? -5.103 -11.676 8.094 1.00 88.56 107 GLU A C 1
ATOM 791 O O . GLU A 1 107 ? -4.367 -12.034 9.016 1.00 88.56 107 GLU A O 1
ATOM 796 N N . ILE A 1 108 ? -5.165 -10.401 7.691 1.00 88.19 108 ILE A N 1
ATOM 797 C CA . ILE A 1 108 ? -4.358 -9.313 8.254 1.00 88.19 108 ILE A CA 1
ATOM 798 C C . ILE A 1 108 ? -5.268 -8.345 9.011 1.00 88.19 108 ILE A C 1
ATOM 800 O O . ILE A 1 108 ? -6.091 -7.663 8.410 1.00 88.19 108 ILE A O 1
ATOM 804 N N . ASP A 1 109 ? -5.074 -8.252 10.327 1.00 91.81 109 ASP A N 1
ATOM 805 C CA . ASP A 1 109 ? -5.700 -7.217 11.154 1.00 91.81 109 ASP A CA 1
ATOM 806 C C . ASP A 1 109 ? -4.936 -5.895 10.997 1.00 91.81 109 ASP A C 1
ATOM 808 O O . ASP A 1 109 ? -3.740 -5.829 11.291 1.00 91.81 109 ASP A O 1
ATOM 812 N N . LEU A 1 110 ? -5.614 -4.866 10.484 1.00 90.75 110 LEU A N 1
ATOM 813 C CA . LEU A 1 110 ? -5.036 -3.566 10.140 1.00 90.75 110 LEU A CA 1
ATOM 814 C C . LEU A 1 110 ? -5.384 -2.456 11.148 1.00 90.75 110 LEU A C 1
ATOM 816 O O . LEU A 1 110 ? -4.954 -1.319 10.930 1.00 90.75 110 LEU A O 1
ATOM 820 N N . ASP A 1 111 ? -6.125 -2.742 12.228 1.00 86.62 111 ASP A N 1
ATOM 821 C CA . ASP A 1 111 ? -6.447 -1.746 13.260 1.00 86.62 111 ASP A CA 1
ATOM 822 C C . ASP A 1 111 ? -5.500 -1.857 14.476 1.00 86.62 111 ASP A C 1
ATOM 824 O O . ASP A 1 111 ? -5.444 -2.892 15.142 1.00 86.62 111 ASP A O 1
ATOM 828 N N . PRO A 1 112 ? -4.748 -0.796 14.832 1.00 86.06 112 PRO A N 1
ATOM 829 C CA . PRO A 1 112 ? -4.651 0.502 14.154 1.00 86.06 112 PRO A CA 1
ATOM 830 C C . PRO A 1 112 ? -3.627 0.544 13.012 1.00 86.06 112 PRO A C 1
ATOM 832 O O . PRO A 1 112 ? -3.654 1.489 12.218 1.00 86.06 112 PRO A O 1
ATOM 835 N N . SER A 1 113 ? -2.707 -0.423 12.963 1.00 91.06 113 SER A N 1
ATOM 836 C CA . SER A 1 113 ? -1.775 -0.655 11.858 1.00 91.06 113 SER A CA 1
ATOM 837 C C . SER A 1 113 ? -1.108 -2.028 11.981 1.00 91.06 113 SER A C 1
ATOM 839 O O . SER A 1 113 ? -0.963 -2.568 13.080 1.00 91.06 113 SER A O 1
ATOM 841 N N . ALA A 1 114 ? -0.647 -2.573 10.856 1.00 92.00 114 ALA A N 1
ATOM 842 C CA . ALA A 1 114 ? 0.091 -3.830 10.797 1.00 92.00 114 ALA A CA 1
ATOM 843 C C . ALA A 1 114 ? 1.257 -3.759 9.812 1.00 92.00 114 ALA A C 1
ATOM 845 O O . ALA A 1 114 ? 1.173 -3.140 8.749 1.00 92.00 114 ALA A O 1
ATOM 846 N N . ARG A 1 115 ? 2.344 -4.460 10.148 1.00 92.75 115 ARG A N 1
ATOM 847 C CA . ARG A 1 115 ? 3.471 -4.681 9.241 1.00 92.75 115 ARG A CA 1
ATOM 848 C C . ARG A 1 115 ? 3.187 -5.879 8.339 1.00 92.75 115 ARG A C 1
ATOM 850 O O . ARG A 1 115 ? 3.029 -6.999 8.815 1.00 92.75 115 ARG A O 1
ATOM 857 N N . ILE A 1 116 ? 3.197 -5.649 7.035 1.00 92.31 116 ILE A N 1
ATOM 858 C CA . ILE A 1 116 ? 2.984 -6.651 5.995 1.00 92.31 116 ILE A CA 1
ATOM 859 C C . ILE A 1 116 ? 4.333 -7.001 5.375 1.00 92.31 116 ILE A C 1
ATOM 861 O O . ILE A 1 116 ? 5.007 -6.130 4.828 1.00 92.31 116 ILE A O 1
ATOM 865 N N . ASP A 1 117 ? 4.724 -8.275 5.437 1.00 91.38 117 ASP A N 1
ATOM 866 C CA . ASP A 1 117 ? 5.910 -8.781 4.740 1.00 91.38 117 ASP A CA 1
ATOM 867 C C . ASP A 1 117 ? 5.620 -9.026 3.250 1.00 91.38 117 ASP A C 1
ATOM 869 O O . ASP A 1 117 ? 4.669 -9.725 2.875 1.00 91.38 117 ASP A O 1
ATOM 873 N N . LEU A 1 118 ? 6.484 -8.452 2.417 1.00 90.19 118 LEU A N 1
ATOM 874 C CA . LEU A 1 118 ? 6.508 -8.518 0.960 1.00 90.19 118 LEU A CA 1
ATOM 875 C C . LEU A 1 118 ? 7.786 -9.193 0.439 1.00 90.19 118 LEU A C 1
ATOM 877 O O . LEU A 1 118 ? 7.944 -9.329 -0.771 1.00 90.19 118 LEU A O 1
ATOM 881 N N . GLY A 1 119 ? 8.699 -9.639 1.310 1.00 85.69 119 GLY A N 1
ATOM 882 C CA . GLY A 1 119 ? 9.931 -10.322 0.902 1.00 85.69 119 GLY A CA 1
ATOM 883 C C . GLY A 1 119 ? 9.678 -11.667 0.208 1.00 85.69 119 GLY A C 1
ATOM 884 O O . GLY A 1 119 ? 10.489 -12.115 -0.608 1.00 85.69 119 GLY A O 1
ATOM 885 N N . ALA A 1 120 ? 8.537 -12.297 0.503 1.00 82.75 120 ALA A N 1
ATOM 886 C CA . ALA A 1 120 ? 8.060 -13.504 -0.172 1.00 82.75 120 ALA A CA 1
ATOM 887 C C . ALA A 1 120 ? 7.339 -13.224 -1.507 1.00 82.75 120 ALA A C 1
ATOM 889 O O . ALA A 1 120 ? 7.143 -14.149 -2.29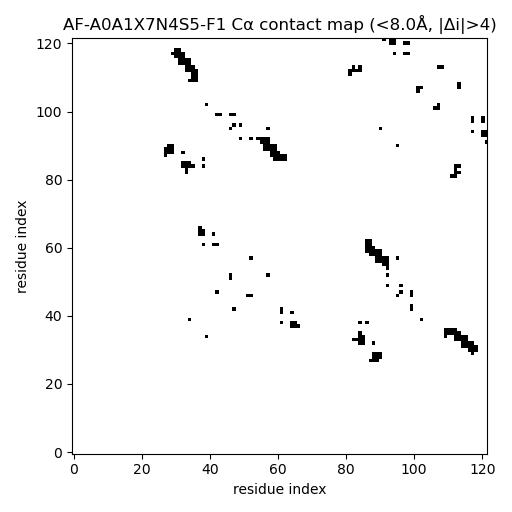4 1.00 82.75 120 ALA A O 1
ATOM 890 N N . CYS A 1 121 ? 6.964 -11.970 -1.774 1.00 81.81 121 CYS A N 1
ATOM 891 C CA . CYS A 1 121 ? 6.310 -11.555 -3.009 1.00 81.81 121 CYS A CA 1
ATOM 892 C C . CYS A 1 121 ? 7.383 -11.282 -4.079 1.00 81.81 121 CYS A C 1
ATOM 894 O O . CYS A 1 121 ? 8.178 -10.351 -3.934 1.00 81.81 121 CYS A O 1
ATOM 896 N N . ARG A 1 122 ? 7.445 -12.106 -5.131 1.00 66.38 122 ARG A N 1
ATOM 897 C CA . ARG A 1 122 ? 8.414 -11.984 -6.234 1.00 66.38 122 ARG A CA 1
ATOM 898 C C . ARG A 1 122 ? 7.716 -11.844 -7.570 1.00 66.38 122 ARG A C 1
ATOM 900 O O . ARG A 1 122 ? 6.793 -12.647 -7.808 1.00 66.38 122 ARG A O 1
#

Radius of gyration: 25.99 Å; Cα contacts (8 Å, |Δi|>4): 127; chains: 1; bounding box: 89×38×54 Å

pLDDT: mean 74.35, std 17.86, range [39.19, 94.0]